Protein 7XQ5 (pdb70)

Radius of gyration: 21.12 Å; Cα contacts (8 Å, |Δi|>4): 91; chains: 2; bounding box: 64×57×35 Å

Nearest PDB structures (foldseek):
  7xq5-assembly1_A  TM=1.014E+00  e=2.659E-10  Saccharomyces cerevisiae

InterPro domains:
  IPR011598 Myc-type, basic helix-loop-helix (bHLH) domain [PS50888] (45-97)
  IPR011598 Myc-type, basic helix-loop-helix (bHLH) domain [SM00353] (51-103)
  IPR036638 Helix-loop-helix DNA-binding domain superfamily [G3DSA:4.10.280.10] (44-120)
  IPR036638 Helix-loop-helix DNA-binding domain superfamily [SSF47459] (43-108)
  IPR057072 INO4, bHLH domain [PF23181] (39-114)

Foldseek 3Di:
DDDDPVRVVVVVVVVVVVVVVVVLVVLVVLCVPQVVRHPVCSPVVVVSVVSSVVSVVVVVVVVVVVVVVVVVVVD/DPVPVVVVVVVVVVVVVVVVVVVVVLVVLLVPFDDDPCDPVDDDDPVSSVVSVVVVVVVVVVVVVVVVVVVVD

Solvent-accessible surface area: 11190 Å² total; per-residue (Å²): 226,186,89,72,124,46,84,92,144,91,79,127,61,44,73,62,97,144,88,86,92,91,18,96,51,15,9,63,75,0,19,88,26,2,96,92,4,80,94,176,33,20,121,42,53,64,59,0,0,77,47,0,43,74,26,2,53,132,5,85,99,64,18,103,119,3,148,144,61,20,127,64,107,136,186,169,77,75,92,105,83,153,122,158,113,124,82,57,102,64,117,90,149,140,83,66,21,127,82,2,21,78,144,0,26,180,59,11,156,53,61,104,127,120,134,58,144,206,38,59,64,35,68,21,0,61,15,0,8,78,3,0,110,55,15,80,66,40,3,92,56,30,49,115,90,38,96,132

B-factor: mean 53.14, std 13.99, range [34.37, 104.57]

Organism: Saccharomyces cerevisiae (strain ATCC 204508 / S288c) (NCBI:txid559292)

Sequence (148 aa):
MKLTDGQIRINHVSSEKKRRELERAIFDELVAVVPDLQPQESRSELIIYLKSLSYLSWLYERNEKLRKQIIAKHEDDPVKVRKWKHVQMEKIRRINTKEAFERLIKSVRTPPKENGKRIPKHILLTCVMNDIKSIRSANEALQHILDD

Structure (mmCIF, N/CA/C/O backbone):
data_7XQ5
#
_entry.id   7XQ5
#
_cell.length_a   97.893
_cell.length_b   97.893
_cell.length_c   89.780
_cell.angle_alpha   90.000
_cell.angle_beta   90.000
_cell.angle_gamma   120.000
#
_symmetry.space_group_name_H-M   'P 31 2 1'
#
loop_
_entity.id
_entity.type
_entity.pdbx_description
1 polymer 'Protein INO4'
2 polymer 'Protein INO2'
3 polymer "DNA (5'-D(P*CP*CP*TP*GP*CP*AP*TP*GP*TP*GP*AP*AP*AP*AP*T)-3')"
4 polymer "DNA (5'-D(*GP*AP*TP*TP*TP*TP*CP*AP*CP*AP*TP*GP*CP*AP*G)-3')"
5 non-polymer HEXANE-1,6-DIOL
6 water water
#
loop_
_atom_site.group_PDB
_atom_site.id
_atom_site.type_symbol
_atom_site.label_atom_id
_atom_site.label_alt_id
_atom_site.label_comp_id
_atom_site.label_asym_id
_atom_site.label_entity_id
_atom_site.label_seq_id
_atom_site.pdbx_PDB_ins_code
_atom_site.Cartn_x
_atom_site.Cartn_y
_atom_site.Cartn_z
_atom_site.occupancy
_atom_site.B_iso_or_equiv
_atom_site.auth_seq_id
_atom_site.auth_comp_id
_atom_site.auth_asym_id
_atom_site.auth_atom_id
_atom_site.pdbx_PDB_model_num
ATOM 1 N N . MET A 1 1 ? 72.88539 -29.14968 -43.07252 1.000 74.86403 1 MET A N 1
ATOM 2 C CA . MET A 1 1 ? 73.80641 -28.02823 -42.89029 1.000 72.31074 1 MET A CA 1
ATOM 3 C C . MET A 1 1 ? 73.20907 -27.00518 -41.91763 1.000 64.90500 1 MET A C 1
ATOM 4 O O . MET A 1 1 ? 71.98390 -26.94562 -41.74603 1.000 66.76176 1 MET A O 1
ATOM 9 N N . LYS A 1 2 ? 74.07691 -26.22326 -41.27265 1.000 58.87374 2 LYS A N 1
ATOM 10 C CA . LYS A 1 2 ? 73.63138 -25.23274 -40.29718 1.000 59.98409 2 LYS A CA 1
ATOM 11 C C . LYS A 1 2 ? 72.77214 -24.16213 -40.96390 1.000 57.24860 2 LYS A C 1
ATOM 12 O O . LYS A 1 2 ? 73.12807 -23.63148 -42.02183 1.000 61.15009 2 LYS A O 1
ATOM 18 N N . LEU A 1 3 ? 71.63275 -23.84986 -40.34849 1.000 55.96043 3 LEU A N 1
ATOM 19 C CA . LEU A 1 3 ? 70.74897 -22.81180 -40.87557 1.000 48.60058 3 LEU A CA 1
ATOM 20 C C . LEU A 1 3 ? 71.42020 -21.44710 -40.79105 1.000 44.52946 3 LEU A C 1
ATOM 21 O O . LEU A 1 3 ? 72.11982 -21.14781 -39.82617 1.000 47.74791 3 LEU A O 1
ATOM 26 N N . THR A 1 4 ? 71.21447 -20.61412 -41.80493 1.000 44.43577 4 THR A N 1
ATOM 27 C CA . THR A 1 4 ? 71.75434 -19.26304 -41.73882 1.000 44.92752 4 THR A CA 1
ATOM 28 C C . THR A 1 4 ? 70.91584 -18.40471 -40.79291 1.000 48.61614 4 THR A C 1
ATOM 29 O O . THR A 1 4 ? 69.80420 -18.76619 -40.39659 1.000 47.38207 4 THR A O 1
ATOM 33 N N . ASP A 1 5 ? 71.46203 -17.24182 -40.43521 1.000 48.72570 5 ASP A N 1
ATOM 34 C CA . ASP A 1 5 ? 70.71048 -16.29425 -39.61607 1.000 51.11331 5 ASP A CA 1
ATOM 35 C C . ASP A 1 5 ? 69.36532 -15.95370 -40.25793 1.000 49.39481 5 ASP A C 1
ATOM 36 O O . ASP A 1 5 ? 68.32065 -15.96933 -39.59168 1.000 46.79249 5 ASP A O 1
ATOM 41 N N . GLY A 1 6 ? 69.36872 -15.66697 -41.56293 1.000 46.71648 6 GLY A N 1
ATOM 42 C CA . GLY A 1 6 ? 68.12104 -15.33845 -42.23876 1.000 46.83926 6 GLY A CA 1
ATOM 43 C C . GLY A 1 6 ? 67.11809 -16.47555 -42.20312 1.000 47.56938 6 GLY A C 1
ATOM 44 O O . GLY A 1 6 ? 65.91662 -16.25260 -42.03768 1.000 45.30823 6 GLY A O 1
ATOM 45 N N . GLN A 1 7 ? 67.59608 -17.71488 -42.34975 1.000 48.96397 7 GLN A N 1
ATOM 46 C CA . GLN A 1 7 ? 66.68957 -18.85978 -42.28574 1.000 45.78574 7 GLN A CA 1
ATOM 47 C C . GLN A 1 7 ? 66.13398 -19.04353 -40.87430 1.000 43.35027 7 GLN A C 1
ATOM 48 O O . GLN A 1 7 ? 64.94505 -19.32925 -40.69749 1.000 44.90279 7 GLN A O 1
ATOM 54 N N . ILE A 1 8 ? 66.97219 -18.86949 -39.85723 1.000 43.38633 8 ILE A N 1
ATOM 55 C CA . ILE A 1 8 ? 66.49936 -18.97393 -38.48118 1.000 42.68595 8 ILE A CA 1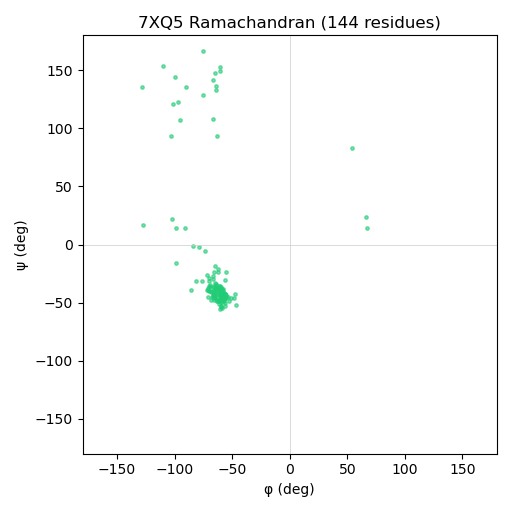
ATOM 56 C C . ILE A 1 8 ? 65.42684 -17.92872 -38.19572 1.000 44.52333 8 ILE A C 1
ATOM 57 O O . ILE A 1 8 ? 64.3932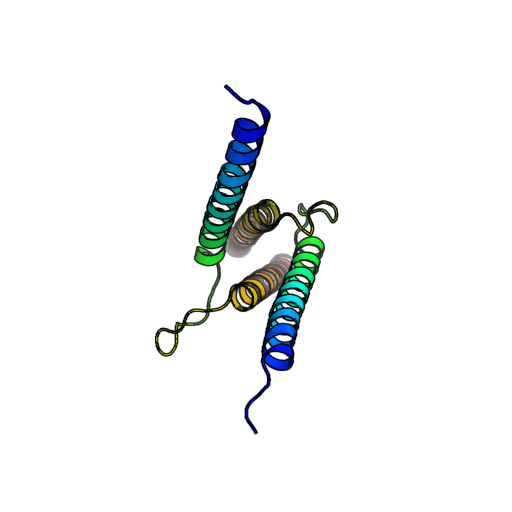3 -18.22822 -37.57723 1.000 41.66480 8 ILE A O 1
ATOM 62 N N . ARG A 1 9 ? 65.64975 -16.69034 -38.65195 1.000 44.15137 9 ARG A N 1
ATOM 63 C CA . ARG A 1 9 ? 64.74334 -15.59652 -38.32147 1.000 42.05836 9 ARG A CA 1
ATOM 64 C C . ARG A 1 9 ? 63.35195 -15.84595 -38.88071 1.000 41.42609 9 ARG A C 1
ATOM 65 O O . ARG A 1 9 ? 62.35414 -15.72798 -38.16274 1.000 42.27860 9 ARG A O 1
ATOM 73 N N . ILE A 1 10 ? 63.25847 -16.21199 -40.15885 1.000 38.83669 10 ILE A N 1
ATOM 74 C CA . ILE A 1 10 ? 61.92963 -16.30991 -40.76341 1.000 39.38712 10 ILE A CA 1
ATOM 75 C C . ILE A 1 10 ? 61.19534 -17.58114 -40.32570 1.000 43.08561 10 ILE A C 1
ATOM 76 O O . ILE A 1 10 ? 59.95280 -17.58529 -40.26967 1.000 40.43242 10 ILE A O 1
ATOM 81 N N . ASN A 1 11 ? 61.93264 -18.67889 -40.05246 1.000 39.11655 11 ASN A N 1
ATOM 82 C CA . ASN A 1 11 ? 61.33918 -19.83663 -39.39317 1.000 37.59933 11 ASN A CA 1
ATOM 83 C C . ASN A 1 11 ? 60.70860 -19.43481 -38.06598 1.000 37.59814 11 ASN A C 1
ATOM 84 O O . ASN A 1 11 ? 59.64089 -19.93621 -37.68991 1.000 41.37022 11 ASN A O 1
ATOM 89 N N . HIS A 1 12 ? 61.40652 -18.58942 -37.31046 1.000 38.80692 12 HIS A N 1
ATOM 90 C CA . HIS A 1 12 ? 60.87535 -18.05325 -36.05679 1.000 38.48522 12 HIS A CA 1
ATOM 91 C C . HIS A 1 12 ? 59.58157 -17.28292 -36.31122 1.000 40.45085 12 HIS A C 1
ATOM 92 O O . HIS A 1 12 ? 58.54833 -17.55043 -35.68302 1.000 38.57462 12 HIS A O 1
ATOM 99 N N . VAL A 1 13 ? 59.60041 -16.36389 -37.28366 1.000 39.08244 13 VAL A N 1
ATOM 100 C CA . VAL A 1 13 ? 58.39855 -15.58133 -37.58496 1.000 38.07035 13 VAL A CA 1
ATOM 101 C C . VAL A 1 13 ? 57.24420 -16.49433 -37.99223 1.000 42.66207 13 VAL A C 1
ATOM 102 O O . VAL A 1 13 ? 56.12107 -16.37341 -37.48523 1.000 43.05464 13 VAL A O 1
ATOM 106 N N . SER A 1 14 ? 57.49663 -17.42176 -38.91810 1.000 37.57650 14 SER A N 1
ATOM 107 C CA . SER A 1 14 ? 56.41362 -18.28108 -39.38916 1.000 38.78614 14 SER A CA 1
ATOM 108 C C . SER A 1 14 ? 55.88358 -19.18270 -38.28893 1.000 34.37146 14 SER A C 1
ATOM 109 O O . SER A 1 14 ? 54.69012 -19.50408 -38.26817 1.000 40.48426 14 SER A O 1
ATOM 112 N N . SER A 1 15 ? 56.74111 -19.61570 -37.37540 1.000 38.82512 15 SER A N 1
ATOM 113 C CA . SER A 1 15 ? 56.24195 -20.45981 -36.29575 1.000 37.49489 15 SER A CA 1
ATOM 114 C C . SER A 1 15 ? 55.28571 -19.68094 -35.41215 1.000 40.22090 15 SER A C 1
ATOM 115 O O . SER A 1 15 ? 54.24289 -20.20068 -35.00130 1.000 42.21569 15 SER A O 1
ATOM 118 N N . GLU A 1 16 ? 55.63931 -18.42975 -35.10466 1.000 39.10970 16 GLU A N 1
ATOM 119 C CA . GLU A 1 16 ? 54.76162 -17.56090 -34.32693 1.000 40.49369 16 GLU A CA 1
ATOM 120 C C . GLU A 1 16 ? 53.46724 -17.29612 -35.08198 1.000 36.08840 16 GLU A C 1
ATOM 121 O O . GLU A 1 16 ? 52.36547 -17.45435 -34.54306 1.000 40.96938 16 GLU A O 1
ATOM 127 N N . LYS A 1 17 ? 53.58266 -16.92950 -36.35160 1.000 38.05636 17 LYS A N 1
ATOM 128 C CA . LYS A 1 17 ? 52.39954 -16.63255 -37.15034 1.000 40.58343 17 LYS A CA 1
ATOM 129 C C . LYS A 1 17 ? 51.44179 -17.81611 -37.19290 1.000 40.32835 17 LYS A C 1
ATOM 130 O O . LYS A 1 17 ? 50.23229 -17.65861 -36.99437 1.000 42.75984 17 LYS A O 1
ATOM 136 N N . LYS A 1 18 ? 51.96011 -19.01893 -37.44644 1.000 42.15408 18 LYS A N 1
ATOM 137 C CA . LYS A 1 18 ? 51.08072 -20.18269 -37.53690 1.000 41.55111 18 LYS A CA 1
ATOM 138 C C . LYS A 1 18 ? 50.35168 -20.44138 -36.22525 1.000 40.74872 18 LYS A C 1
ATOM 139 O O . LYS A 1 18 ? 49.15473 -20.76667 -36.21886 1.000 39.63461 18 LYS A O 1
ATOM 145 N N . ARG A 1 19 ? 51.04960 -20.30855 -35.10120 1.000 37.87119 19 ARG A N 1
ATOM 146 C CA . ARG A 1 19 ? 50.38088 -20.52988 -33.82780 1.000 38.38134 19 ARG A CA 1
ATOM 147 C C . ARG A 1 19 ? 49.30594 -19.47528 -33.57407 1.000 39.43599 19 ARG A C 1
ATOM 148 O O . ARG A 1 19 ? 48.20964 -19.81045 -33.09830 1.000 38.80530 19 ARG A O 1
ATOM 156 N N . ARG A 1 20 ? 49.58381 -18.19939 -33.89360 1.000 37.45230 20 ARG A N 1
ATOM 157 C CA . ARG A 1 20 ? 48.53686 -17.17837 -33.74948 1.000 38.15956 20 ARG A CA 1
ATOM 158 C C . ARG A 1 20 ? 47.34594 -17.50952 -34.62740 1.000 39.30507 20 ARG A C 1
ATOM 159 O O . ARG A 1 20 ? 46.19094 -17.43290 -34.18408 1.000 39.06197 20 ARG A O 1
ATOM 167 N N . GLU A 1 21 ? 47.60469 -17.91302 -35.87173 1.000 36.55378 21 GLU A N 1
ATOM 168 C CA . GLU A 1 21 ? 46.50248 -18.29269 -36.75168 1.000 42.87935 21 GLU A CA 1
ATOM 169 C C . GLU A 1 21 ? 45.72282 -19.46653 -36.16987 1.000 38.79278 21 GLU A C 1
ATOM 170 O O . GLU A 1 21 ? 44.49276 -19.51078 -36.25877 1.000 41.30362 21 GLU A O 1
ATOM 176 N N . LEU A 1 22 ? 46.41786 -20.39488 -35.51559 1.000 41.06601 22 LEU A N 1
ATOM 177 C CA . LEU A 1 22 ? 45.75448 -21.52506 -34.86471 1.000 43.91083 22 LEU A CA 1
ATOM 178 C C . LEU A 1 22 ? 44.86911 -21.06020 -33.71496 1.000 42.57472 22 LEU A C 1
ATOM 179 O O . LEU A 1 22 ? 43.72279 -21.50672 -33.56987 1.000 42.10048 22 LEU A O 1
ATOM 184 N N . GLU A 1 23 ? 45.39910 -20.17850 -32.87273 1.000 41.15950 23 GLU A N 1
ATOM 185 C CA . GLU A 1 23 ? 44.62484 -19.66182 -31.75097 1.000 42.05886 23 GLU A CA 1
ATOM 186 C C . GLU A 1 23 ? 43.40138 -18.91063 -32.24824 1.000 38.66883 23 GLU A C 1
ATOM 187 O O . GLU A 1 23 ? 42.27946 -19.15603 -31.79485 1.000 40.53085 23 GLU A O 1
ATOM 193 N N . ARG A 1 24 ? 43.59179 -18.04103 -33.23637 1.000 38.12236 24 ARG A N 1
ATOM 194 C CA . ARG A 1 24 ? 42.48023 -17.25246 -33.75150 1.000 42.05466 24 ARG A CA 1
ATOM 195 C C . ARG A 1 24 ? 41.36923 -18.14044 -34.27311 1.000 42.52853 24 ARG A C 1
ATOM 196 O O . ARG A 1 24 ? 40.18953 -17.86009 -34.04368 1.000 44.03811 24 ARG A O 1
ATOM 204 N N . ALA A 1 25 ? 41.72037 -19.22322 -34.97175 1.000 44.27397 25 ALA A N 1
ATOM 205 C CA . ALA A 1 25 ? 40.68892 -20.13261 -35.45986 1.000 45.63052 25 ALA A CA 1
ATOM 206 C C . ALA A 1 25 ? 39.86390 -20.68301 -34.30924 1.000 44.12159 25 ALA A C 1
ATOM 207 O O . ALA A 1 25 ? 38.63900 -20.81470 -34.42299 1.000 46.65233 25 ALA A O 1
ATOM 209 N N . ILE A 1 26 ? 40.50796 -20.97914 -33.17792 1.000 42.10227 26 ILE A N 1
ATOM 210 C CA . ILE A 1 26 ? 39.74656 -21.46629 -32.03191 1.000 41.46118 26 ILE A CA 1
ATOM 211 C C . ILE A 1 26 ? 38.90371 -20.35180 -31.44246 1.000 42.14073 26 ILE A C 1
ATOM 212 O O . ILE A 1 26 ? 37.74921 -20.57595 -31.06626 1.000 44.37269 26 ILE A O 1
ATOM 217 N N . PHE A 1 27 ? 39.44554 -19.12801 -31.37255 1.000 41.21303 27 PHE A N 1
ATOM 218 C CA . PHE A 1 27 ? 38.62169 -17.99941 -30.94478 1.000 38.76325 27 PHE A CA 1
ATOM 219 C C . PHE A 1 27 ? 37.33705 -17.94905 -31.75596 1.000 45.65562 27 PHE A C 1
ATOM 220 O O . PHE A 1 27 ? 36.24296 -17.79911 -31.19362 1.000 46.04567 27 PHE A O 1
ATOM 228 N N . ASP A 1 28 ? 37.44503 -18.10261 -33.08821 1.000 43.70474 28 ASP A N 1
ATOM 229 C CA . ASP A 1 28 ? 36.24607 -18.03408 -33.93010 1.000 43.05256 28 ASP A CA 1
ATOM 230 C C . ASP A 1 28 ? 35.28073 -19.16674 -33.60891 1.000 44.10573 28 ASP A C 1
ATOM 231 O O . ASP A 1 28 ? 34.06161 -18.96443 -33.61562 1.000 48.26779 28 ASP A O 1
ATOM 236 N N . GLU A 1 29 ? 35.80055 -20.36776 -33.31477 1.000 45.88315 29 GLU A N 1
ATOM 237 C CA . GLU A 1 29 ? 34.91504 -21.45602 -32.89486 1.000 44.81940 29 GLU A CA 1
ATOM 238 C C . GLU A 1 29 ? 34.21264 -21.11686 -31.59165 1.000 47.69897 29 GLU A C 1
ATOM 239 O O . GLU A 1 29 ? 33.05066 -21.48492 -31.39075 1.000 52.04290 29 GLU A O 1
ATOM 245 N N . LEU A 1 30 ? 34.91087 -20.44756 -30.67344 1.000 44.92215 30 LEU A N 1
ATOM 246 C CA . LEU A 1 30 ? 34.27705 -20.08949 -29.40624 1.000 44.97167 30 LEU A CA 1
ATOM 247 C C . LEU A 1 30 ? 33.20973 -19.02446 -29.60387 1.000 46.68479 30 LEU A C 1
ATOM 248 O O . LEU A 1 30 ? 32.15027 -19.08700 -28.97298 1.000 45.45716 30 LEU A O 1
ATOM 253 N N . VAL A 1 31 ? 33.46713 -18.03853 -30.47550 1.000 45.30748 31 VAL A N 1
ATOM 254 C CA . VAL A 1 31 ? 32.42940 -17.07115 -30.82169 1.000 45.92492 31 VAL A CA 1
ATOM 255 C C . VAL A 1 31 ? 31.19364 -17.79865 -31.32092 1.000 47.19093 31 VAL A C 1
ATOM 256 O O . VAL A 1 31 ? 30.05938 -17.47957 -30.93972 1.000 53.61715 31 VAL A O 1
ATOM 260 N N . ALA A 1 32 ? 31.39922 -18.81068 -32.15984 1.000 46.76695 32 ALA A N 1
ATOM 261 C CA . ALA A 1 32 ? 30.27171 -19.46880 -32.80653 1.000 49.61044 32 ALA A CA 1
ATOM 262 C C . ALA A 1 32 ? 29.43955 -20.26192 -31.80902 1.000 49.14831 32 ALA A C 1
ATOM 263 O O . ALA A 1 32 ? 28.21122 -20.32317 -31.92614 1.000 52.18176 32 ALA A O 1
ATOM 265 N N . VAL A 1 33 ? 30.07806 -20.87812 -30.82010 1.000 49.30505 33 VAL A N 1
ATOM 266 C CA . VAL A 1 33 ? 29.34915 -21.78515 -29.93954 1.000 48.42075 33 VAL A CA 1
ATOM 267 C C . VAL A 1 33 ? 28.92433 -21.15010 -28.61780 1.000 48.14648 33 VAL A C 1
ATOM 268 O O . VAL A 1 33 ? 28.02673 -21.68911 -27.95058 1.000 51.72589 33 VAL A O 1
ATOM 272 N N . VAL A 1 34 ? 29.49258 -20.01561 -28.23089 1.000 47.85917 34 VAL A N 1
ATOM 273 C CA . VAL A 1 34 ? 29.13625 -19.34300 -26.98597 1.000 46.85138 34 VAL A CA 1
ATOM 274 C C . VAL A 1 34 ? 28.08618 -18.29037 -27.30727 1.000 47.67475 34 VAL A C 1
ATOM 275 O O . VAL A 1 34 ? 28.42628 -17.25634 -27.91818 1.000 53.57250 34 VAL A O 1
ATOM 279 N N . PRO A 1 35 ? 26.81790 -18.49240 -26.93614 1.000 51.00841 35 PRO A N 1
ATOM 280 C CA . PRO A 1 35 ? 25.76628 -17.54049 -27.32562 1.000 50.99888 35 PRO A CA 1
ATOM 281 C C . PRO A 1 35 ? 26.12063 -16.08615 -27.09410 1.000 51.10360 35 PRO A C 1
ATOM 282 O O . PRO A 1 35 ? 26.03525 -15.27966 -28.02395 1.000 51.02660 35 PRO A O 1
ATOM 286 N N . ASP A 1 36 ? 26.54562 -15.73285 -25.88865 1.000 48.79407 36 ASP A N 1
ATOM 287 C CA . ASP A 1 36 ? 26.76006 -14.33434 -25.55551 1.000 48.96101 36 ASP A CA 1
ATOM 288 C C . ASP A 1 36 ? 28.06977 -13.77021 -26.10383 1.000 55.06375 36 ASP A C 1
ATOM 289 O O . ASP A 1 36 ? 28.34422 -12.57468 -25.92009 1.000 55.02945 36 ASP A O 1
ATOM 294 N N . LEU A 1 37 ? 28.88776 -14.57814 -26.77007 1.000 50.19350 37 LEU A N 1
ATOM 295 C CA . LEU A 1 37 ? 30.14394 -14.10110 -27.33259 1.000 52.50215 37 LEU A CA 1
ATOM 296 C C . LEU A 1 37 ? 29.92138 -13.78402 -28.80661 1.000 53.72734 37 LEU A C 1
ATOM 297 O O . LEU A 1 37 ? 29.50549 -14.66255 -29.58106 1.000 57.56095 37 LEU A O 1
ATOM 302 N N . GLN A 1 38 ? 30.19660 -12.52747 -29.18706 1.000 53.56897 38 GLN A N 1
ATOM 303 C CA . GLN A 1 38 ? 29.90802 -11.78299 -30.41542 1.000 60.90628 38 GLN A CA 1
ATOM 304 C C . GLN A 1 38 ? 31.11360 -11.71991 -31.34677 1.000 56.75847 38 GLN A C 1
ATOM 305 O O . GLN A 1 38 ? 32.24773 -11.59676 -30.88171 1.000 53.10232 38 GLN A O 1
ATOM 311 N N . PRO A 1 39 ? 30.87983 -11.76536 -32.66506 1.000 56.78983 39 PRO A N 1
ATOM 312 C CA . PRO A 1 39 ? 32.00526 -11.70885 -33.61077 1.000 53.93374 39 PRO A CA 1
ATOM 313 C C . PRO A 1 39 ? 32.88005 -10.49099 -33.42197 1.000 55.38273 39 PRO A C 1
ATOM 314 O O . PRO A 1 39 ? 34.09093 -10.55554 -33.67460 1.000 51.48418 39 PRO A O 1
ATOM 318 N N . GLN A 1 40 ? 32.30401 -9.38102 -32.96523 1.000 56.78164 40 GLN A N 1
ATOM 319 C CA . GLN A 1 40 ? 33.10551 -8.19879 -32.68477 1.000 57.01044 40 GLN A CA 1
ATOM 320 C C . GLN A 1 40 ? 34.11931 -8.45423 -31.58189 1.000 55.22088 40 GLN A C 1
ATOM 321 O O . GLN A 1 40 ? 35.12173 -7.73526 -31.49177 1.000 53.10443 40 GLN A O 1
ATOM 327 N N . GLU A 1 41 ? 33.88569 -9.46684 -30.74910 1.000 53.01240 41 GLU A N 1
ATOM 328 C CA . GLU A 1 41 ? 34.77389 -9.80989 -29.64962 1.000 53.51011 41 GLU A CA 1
ATOM 329 C C . GLU A 1 41 ? 35.71632 -10.96253 -29.99541 1.000 52.60587 41 GLU A C 1
ATOM 330 O O .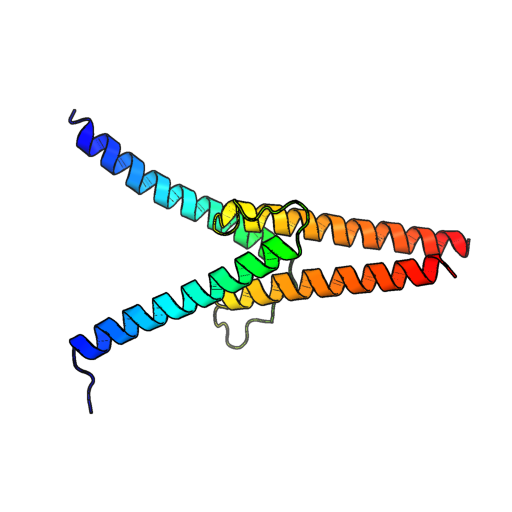 GLU A 1 41 ? 36.34841 -11.52140 -29.09465 1.000 50.58067 41 GLU A O 1
ATOM 336 N N . SER A 1 42 ? 35.84687 -11.31590 -31.27824 1.000 47.41504 42 SER A N 1
ATOM 337 C CA . SER A 1 42 ? 36.56931 -12.53098 -31.63838 1.000 48.06959 42 SER A CA 1
ATOM 338 C C . SER A 1 42 ? 38.07770 -12.41256 -31.48363 1.000 44.87492 42 SER A C 1
ATOM 339 O O . SER A 1 42 ? 38.77081 -13.41109 -31.67903 1.000 44.41898 42 SER A O 1
ATOM 342 N N . ARG A 1 43 ? 38.61388 -11.23122 -31.15895 1.000 45.95342 43 ARG A N 1
ATOM 343 C CA . ARG A 1 43 ? 40.05095 -11.10179 -30.93720 1.000 42.69509 43 ARG A CA 1
ATOM 344 C C . ARG A 1 43 ? 40.35653 -10.44985 -29.59218 1.000 46.12399 43 ARG A C 1
ATOM 345 O O . ARG A 1 43 ? 41.48636 -10.00182 -29.36628 1.000 50.68226 43 ARG A O 1
ATOM 353 N N . SER A 1 44 ? 39.37659 -10.40776 -28.68391 1.000 45.37122 44 SER A N 1
ATOM 354 C CA . SER A 1 44 ? 39.55192 -9.87291 -27.32932 1.000 43.42344 44 SER A CA 1
ATOM 355 C C . SER A 1 44 ? 39.66854 -11.06011 -26.38962 1.000 43.47859 44 SER A C 1
ATOM 356 O O . SER A 1 44 ? 38.65824 -11.60032 -25.92520 1.000 42.01285 44 SER A O 1
ATOM 359 N N . GLU A 1 45 ? 40.91031 -11.48122 -26.11960 1.000 43.15434 45 GLU A N 1
ATOM 360 C CA . GLU A 1 45 ? 41.11887 -12.71882 -25.37120 1.000 41.99847 45 GLU A CA 1
ATOM 361 C C . GLU A 1 45 ? 40.42849 -12.65903 -24.01792 1.000 40.90622 45 GLU A C 1
ATOM 362 O O . GLU A 1 45 ? 39.73598 -13.60570 -23.62888 1.000 43.39950 45 GLU A O 1
ATOM 368 N N . LEU A 1 46 ? 40.59915 -11.54990 -23.28825 1.000 37.81356 46 LEU A N 1
ATOM 369 C CA . LEU A 1 46 ? 40.02672 -11.45328 -21.94607 1.000 42.91325 46 LEU A CA 1
ATOM 370 C C . LEU A 1 46 ? 38.54023 -11.76046 -21.97908 1.000 42.43408 46 LEU A C 1
ATOM 371 O O . LEU A 1 46 ? 38.03800 -12.55273 -21.17889 1.000 46.19221 46 LEU A O 1
ATOM 376 N N . ILE A 1 47 ? 37.83051 -11.18254 -22.94246 1.000 43.08265 47 ILE A N 1
ATOM 377 C CA . ILE A 1 47 ? 36.38187 -11.34535 -22.99005 1.000 44.96071 47 ILE A CA 1
ATOM 378 C C . ILE A 1 47 ? 36.02035 -12.76005 -23.40637 1.000 45.01508 47 ILE A C 1
ATOM 379 O O . ILE A 1 47 ? 35.06587 -13.35371 -22.88846 1.000 47.05172 47 ILE A O 1
ATOM 384 N N . ILE A 1 48 ? 36.76830 -13.32213 -24.35426 1.000 45.47833 48 ILE A N 1
ATOM 385 C CA . ILE A 1 48 ? 36.52465 -14.70070 -24.76674 1.000 39.84264 48 ILE A CA 1
ATOM 386 C C . ILE A 1 48 ? 36.61840 -15.63137 -23.57257 1.000 39.00110 48 ILE A C 1
ATOM 387 O O . ILE A 1 48 ? 35.74037 -16.46689 -23.34481 1.000 44.30089 48 ILE A O 1
ATOM 392 N N . TYR A 1 49 ? 37.66687 -15.47823 -22.76913 1.000 39.01289 49 TYR A N 1
ATOM 393 C CA . TYR A 1 49 ? 37.86034 -16.39493 -21.65129 1.000 41.20348 49 TYR A CA 1
ATOM 394 C C . TYR A 1 49 ? 36.76616 -16.22055 -20.61312 1.000 38.86067 49 TYR A C 1
ATOM 395 O O . TYR A 1 49 ? 36.19863 -17.20461 -20.13602 1.000 41.65713 49 TYR A O 1
ATOM 404 N N . LEU A 1 50 ? 36.42055 -14.97858 -20.28309 1.000 41.85347 50 LEU A N 1
ATOM 405 C CA . LEU A 1 50 ? 35.39115 -14.74516 -19.27175 1.000 43.40638 50 LEU A CA 1
ATOM 406 C C . LEU A 1 50 ? 34.03164 -15.25097 -19.73962 1.000 44.12512 50 LEU A C 1
ATOM 407 O O . LEU A 1 50 ? 33.31380 -15.91717 -18.98714 1.000 42.21802 50 LEU A O 1
ATOM 412 N N . LYS A 1 51 ? 33.65500 -14.94030 -20.98096 1.000 40.73300 51 LYS A N 1
ATOM 413 C CA . LYS A 1 51 ? 32.35417 -15.38376 -21.46099 1.000 43.71015 51 LYS A CA 1
ATOM 414 C C . LYS A 1 51 ? 32.32174 -16.88636 -21.65995 1.000 44.01488 51 LYS A C 1
ATOM 415 O O . LYS A 1 51 ? 31.27344 -17.50975 -21.46158 1.000 43.98992 51 LYS A O 1
ATOM 421 N N . SER A 1 52 ? 33.45678 -17.49160 -22.02513 1.000 42.85108 52 SER A N 1
ATOM 422 C CA . SER A 1 52 ? 33.50417 -18.94755 -22.11224 1.000 41.30363 52 SER A CA 1
ATOM 423 C C . SER A 1 52 ? 33.32232 -19.58497 -20.74037 1.000 43.65520 52 SER A C 1
ATOM 424 O O . SER A 1 52 ? 32.53358 -20.52334 -20.58082 1.000 42.01099 52 SER A O 1
ATOM 427 N N . LEU A 1 53 ? 34.04904 -19.09652 -19.73393 1.000 39.87677 53 LEU A N 1
ATOM 428 C CA . LEU A 1 53 ? 33.84946 -19.62155 -18.38829 1.000 42.01819 53 LEU A CA 1
ATOM 429 C C . LEU A 1 53 ? 32.39617 -19.44539 -17.94316 1.000 42.79108 53 LEU A C 1
ATOM 430 O O . LEU A 1 53 ? 31.78785 -20.37762 -17.41161 1.000 43.45796 53 LEU A O 1
ATOM 435 N N . SER A 1 54 ? 31.80628 -18.26408 -18.17784 1.000 45.23708 54 SER A N 1
ATOM 436 C CA . SER A 1 54 ? 30.39186 -18.08134 -17.83667 1.000 45.12595 54 SER A CA 1
ATOM 437 C C . SER A 1 54 ? 29.52136 -19.12057 -18.53066 1.000 46.30220 54 SER A C 1
ATOM 438 O O . SER A 1 54 ? 28.61879 -19.69537 -17.90969 1.000 46.82711 54 SER A O 1
ATOM 441 N N . TYR A 1 55 ? 29.78755 -19.39162 -19.81558 1.000 44.22734 55 TYR A N 1
ATOM 442 C CA . TYR A 1 55 ? 28.95811 -20.35560 -20.53766 1.000 49.66687 55 TYR A CA 1
ATOM 443 C C . TYR A 1 55 ? 29.12212 -21.75891 -19.97002 1.000 46.66573 55 TYR A C 1
ATOM 444 O O . TYR A 1 55 ? 28.13140 -22.47139 -19.76521 1.000 46.68305 55 TYR A O 1
ATOM 453 N N . LEU A 1 56 ? 30.36207 -22.17095 -19.70045 1.000 46.49247 56 LEU A N 1
ATOM 454 C CA . LEU A 1 56 ? 30.59203 -23.45142 -19.03701 1.000 43.84039 56 LEU A CA 1
ATOM 455 C C . LEU A 1 56 ? 29.79290 -23.55571 -17.74992 1.000 44.43228 56 LEU A C 1
ATOM 456 O O . LEU A 1 56 ? 29.13823 -24.56969 -17.49458 1.000 46.68996 56 LEU A O 1
ATOM 461 N N . SER A 1 57 ? 29.85392 -22.51872 -16.90976 1.000 43.48781 57 SER A N 1
ATOM 462 C CA . SER A 1 57 ? 29.14285 -22.57722 -15.63715 1.000 45.18641 57 SER A CA 1
ATOM 463 C C . SER A 1 57 ? 27.65763 -22.78333 -15.85129 1.000 47.76703 57 SER A C 1
ATOM 464 O O . SER A 1 57 ? 27.02772 -23.58655 -15.15406 1.000 45.36069 57 SER A O 1
ATOM 467 N N . TRP A 1 58 ? 27.07959 -22.04841 -16.80692 1.000 49.49510 58 TRP A N 1
ATOM 468 C CA . TRP A 1 58 ? 25.65973 -22.18668 -17.10014 1.000 45.82386 58 TRP A CA 1
ATOM 469 C C . TRP A 1 58 ? 25.34684 -23.57324 -17.63870 1.000 49.30356 58 TRP A C 1
ATOM 470 O O . TRP A 1 58 ? 24.31558 -24.15584 -17.29894 1.000 50.25913 58 TRP A O 1
ATOM 481 N N . LEU A 1 59 ? 26.24027 -24.13590 -18.45895 1.000 48.09876 59 LEU A N 1
ATOM 482 C CA . LEU A 1 59 ? 25.98176 -25.46136 -19.01247 1.000 45.59987 59 LEU A CA 1
ATOM 483 C C . LEU A 1 59 ? 25.96425 -26.51143 -17.91532 1.000 50.26847 59 LEU A C 1
ATOM 484 O O . LEU A 1 59 ? 25.08729 -27.38218 -17.89808 1.000 52.30813 59 LEU A O 1
ATOM 489 N N . TYR A 1 60 ? 26.91794 -26.44320 -16.98163 1.000 47.23604 60 TYR A N 1
ATOM 490 C CA . TYR A 1 60 ? 26.88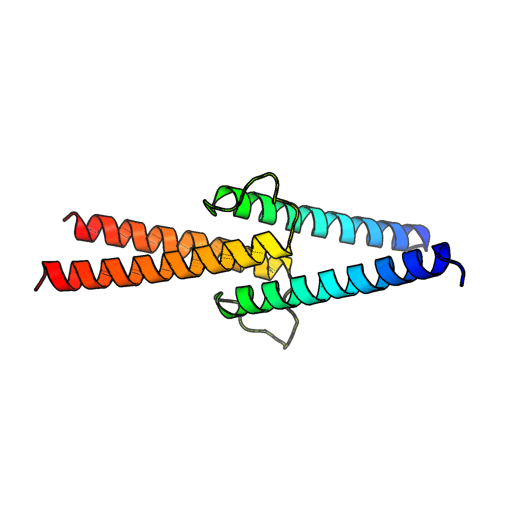570 -27.35380 -15.84063 1.000 47.03616 60 TYR A CA 1
ATOM 491 C C . TYR A 1 60 ? 25.64509 -27.12244 -14.99028 1.000 47.87108 60 TYR A C 1
ATOM 492 O O . TYR A 1 60 ? 25.01192 -28.08065 -14.54181 1.000 48.85422 60 TYR A O 1
ATOM 501 N N . GLU A 1 61 ? 25.28447 -25.85729 -14.75274 1.000 47.28324 61 GLU A N 1
ATOM 502 C CA . GLU A 1 61 ? 24.07238 -25.56601 -13.99312 1.000 48.98458 61 GLU A CA 1
ATOM 503 C C . GLU A 1 61 ? 22.85827 -26.19413 -14.65773 1.000 52.54866 61 GLU A C 1
ATOM 504 O O . GLU A 1 61 ? 22.04718 -26.85853 -14.00178 1.000 55.59745 61 GLU A O 1
ATOM 510 N N . ARG A 1 62 ? 22.72151 -25.99798 -15.96805 1.000 52.83410 62 ARG A N 1
ATOM 511 C CA . ARG A 1 62 ? 21.62736 -26.62904 -16.68863 1.000 55.75062 62 ARG A CA 1
ATOM 512 C C . ARG A 1 62 ? 21.65156 -28.13471 -16.49555 1.000 57.92009 62 ARG A C 1
ATOM 513 O O . ARG A 1 62 ? 20.60377 -28.75688 -16.27887 1.000 59.91167 62 ARG A O 1
ATOM 521 N N . ASN A 1 63 ? 22.84288 -28.73431 -16.55148 1.000 53.00056 63 ASN A N 1
ATOM 522 C CA . ASN A 1 63 ? 22.96180 -30.17443 -16.36222 1.000 54.60956 63 ASN A CA 1
ATOM 523 C C . ASN A 1 63 ? 22.41187 -30.59631 -15.00079 1.000 60.61926 63 ASN A C 1
ATOM 524 O O . ASN A 1 63 ? 21.65743 -31.57184 -14.89885 1.000 60.36857 63 ASN A O 1
ATOM 529 N N . GLU A 1 64 ? 22.78374 -29.86927 -13.93887 1.000 57.29574 64 GLU A N 1
ATOM 530 C CA . GLU A 1 64 ? 22.23031 -30.13809 -12.61263 1.000 57.48072 64 GLU A CA 1
ATOM 531 C C . GLU A 1 64 ? 20.71119 -30.04221 -12.63263 1.000 59.39023 64 GLU A C 1
ATOM 532 O O . GLU A 1 64 ? 20.01175 -30.93429 -12.14273 1.000 62.94514 64 GLU A O 1
ATOM 538 N N . LYS A 1 65 ? 20.18861 -28.95692 -13.20475 1.000 58.76248 65 LYS A N 1
ATOM 539 C CA . LYS A 1 65 ? 18.75024 -28.70852 -13.19674 1.000 62.62938 65 LYS A CA 1
ATOM 540 C C . LYS A 1 65 ? 17.99311 -29.83010 -13.89496 1.000 65.60241 65 LYS A C 1
ATOM 541 O O . LYS A 1 65 ? 16.91955 -30.24143 -13.44083 1.000 69.59712 65 LYS A O 1
ATOM 547 N N . LEU A 1 66 ? 18.54600 -30.35432 -14.98971 1.000 61.61579 66 LEU A N 1
ATOM 548 C CA . LEU A 1 66 ? 17.87153 -31.42899 -15.70637 1.000 63.53048 66 LEU A CA 1
ATOM 549 C C . LEU A 1 66 ? 17.90808 -32.72416 -14.90876 1.000 68.16218 66 LEU A C 1
ATOM 550 O O . LEU A 1 66 ? 16.89472 -33.42163 -14.80030 1.000 71.68351 66 LEU A O 1
ATOM 555 N N . ARG A 1 67 ? 19.07297 -33.06278 -14.34506 1.000 66.51209 67 ARG A N 1
ATOM 556 C CA . ARG A 1 67 ? 19.19110 -34.27847 -13.54545 1.000 67.68485 67 ARG A CA 1
ATOM 557 C C . ARG A 1 67 ? 18.16304 -34.29877 -12.42383 1.000 71.19853 67 ARG A C 1
ATOM 558 O O . ARG A 1 67 ? 17.52026 -35.32498 -12.17639 1.000 72.28402 67 ARG A O 1
ATOM 566 N N . LYS A 1 68 ? 17.99823 -33.16820 -11.73295 1.000 70.11681 68 LYS A N 1
ATOM 567 C CA . LYS A 1 68 ? 16.99709 -33.08059 -10.67603 1.000 71.48943 68 LYS A CA 1
ATOM 568 C C . LYS A 1 68 ? 15.58599 -33.23317 -11.23420 1.000 75.76471 68 LYS A C 1
ATOM 569 O O . LYS A 1 68 ? 14.70992 -33.80006 -10.57176 1.000 81.29182 68 LYS A O 1
ATOM 575 N N . GLN A 1 69 ? 15.33772 -32.72715 -12.44518 1.000 72.17289 69 GLN A N 1
ATOM 576 C CA . GLN A 1 69 ? 13.99993 -32.85826 -13.01071 1.000 75.81259 69 GLN A CA 1
ATOM 577 C C . GLN A 1 69 ? 13.69120 -34.29984 -13.36865 1.000 80.10567 69 GLN A C 1
ATOM 578 O O . GLN A 1 69 ? 12.54521 -34.73852 -13.22730 1.000 84.35768 69 GLN A O 1
ATOM 584 N N . ILE A 1 70 ? 14.69477 -35.05153 -13.81694 1.000 76.40969 70 ILE A N 1
ATOM 585 C CA . ILE A 1 70 ? 14.49588 -36.47285 -14.07407 1.000 78.92076 70 ILE A CA 1
ATOM 586 C C . ILE A 1 70 ? 14.27588 -37.22167 -12.76504 1.000 84.21958 70 ILE A C 1
ATOM 587 O O . ILE A 1 70 ? 13.34222 -38.02093 -12.63319 1.000 89.76314 70 ILE A O 1
ATOM 592 N N . ILE A 1 71 ? 15.13340 -36.96829 -11.77529 1.000 80.62053 71 ILE A N 1
ATOM 593 C CA . ILE A 1 71 ? 14.95077 -37.51141 -10.43671 1.000 79.89421 71 ILE A CA 1
ATOM 594 C C . ILE A 1 71 ? 13.58607 -37.13754 -9.86080 1.000 87.37738 71 ILE A C 1
ATOM 595 O O . ILE A 1 71 ? 13.05848 -37.85064 -8.99690 1.000 91.73985 71 ILE A O 1
ATOM 600 N N . ALA A 1 72 ? 12.97470 -36.05681 -10.35478 1.000 88.41717 72 ALA A N 1
ATOM 601 C CA . ALA A 1 72 ? 11.63342 -35.65986 -9.93621 1.000 89.54905 72 ALA A CA 1
ATOM 602 C C . ALA A 1 72 ? 10.53661 -36.36963 -10.72638 1.000 90.03610 72 ALA A C 1
ATOM 603 O O . ALA A 1 72 ? 9.51060 -36.74906 -10.15303 1.000 92.64425 72 ALA A O 1
ATOM 605 N N . LYS A 1 73 ? 10.72890 -36.56021 -12.03417 1.000 90.91084 73 LYS A N 1
ATOM 606 C CA . LYS A 1 73 ? 9.71143 -37.23475 -12.83312 1.000 91.90221 73 LYS A CA 1
ATOM 607 C C . LYS A 1 73 ? 9.56533 -38.70081 -12.43288 1.000 98.26717 73 LYS A C 1
ATOM 608 O O . LYS A 1 73 ? 8.48352 -39.28043 -12.59725 1.000 100.37604 73 LYS A O 1
ATOM 614 N N . HIS A 1 74 ? 10.63109 -39.31165 -11.90316 1.000 97.38865 74 HIS A N 1
ATOM 615 C CA . HIS A 1 74 ? 10.55416 -40.63617 -11.29189 1.000 99.24872 74 HIS A CA 1
ATOM 616 C C . HIS A 1 74 ? 10.09525 -40.58626 -9.83814 1.000 101.15056 74 HIS A C 1
ATOM 617 O O . HIS A 1 74 ? 9.97711 -41.64615 -9.21146 1.000 101.76266 74 HIS A O 1
ATOM 624 N N . GLU A 1 75 ? 9.84743 -39.39010 -9.29742 1.000 101.74816 75 GLU A N 1
ATOM 625 C CA . GLU A 1 75 ? 9.47794 -39.18091 -7.89079 1.000 100.45512 75 GLU A CA 1
ATOM 626 C C . GLU A 1 75 ? 10.47754 -39.82581 -6.93232 1.000 100.28111 75 GLU A C 1
ATOM 627 O O . GLU A 1 75 ? 11.15170 -39.13432 -6.16624 1.000 99.12920 75 GLU A O 1
ATOM 633 N N . ASP B 2 1 ? 59.01041 17.32039 -17.24945 1.000 89.24850 2 ASP B N 1
ATOM 634 C CA . ASP B 2 1 ? 57.69201 16.70693 -17.39194 1.000 92.57757 2 ASP B CA 1
ATOM 635 C C . ASP B 2 1 ? 57.67369 15.71391 -18.55510 1.000 90.43463 2 ASP B C 1
ATOM 636 O O . ASP B 2 1 ? 57.63299 14.49896 -18.34200 1.000 89.28240 2 ASP B O 1
ATOM 641 N N . ASP B 2 2 ? 57.70495 16.25197 -19.77912 1.000 88.10499 3 ASP B N 1
ATOM 642 C CA . ASP B 2 2 ? 57.59736 15.50732 -21.03243 1.000 84.06588 3 ASP B CA 1
ATOM 643 C C . ASP B 2 2 ? 56.34897 14.63064 -21.04203 1.000 81.35077 3 ASP B C 1
ATOM 644 O O . ASP B 2 2 ? 56.43050 13.43110 -20.74532 1.000 78.99977 3 ASP B O 1
ATOM 649 N N . PRO B 2 3 ? 55.18064 15.18372 -21.38169 1.000 81.66013 4 PRO B N 1
ATOM 650 C CA . PRO B 2 3 ? 53.96742 14.35268 -21.42867 1.000 76.57335 4 PRO B CA 1
ATOM 651 C C . PRO B 2 3 ? 54.04647 13.23820 -22.45925 1.000 75.14483 4 PRO B C 1
ATOM 652 O O . PRO B 2 3 ? 53.33998 12.23168 -22.32194 1.000 69.84056 4 PRO B O 1
ATOM 656 N N . VAL B 2 4 ? 54.88830 13.38264 -23.48174 1.000 72.51729 5 VAL B N 1
ATOM 657 C CA . VAL B 2 4 ? 55.00962 12.34483 -24.49683 1.000 73.73164 5 VAL B CA 1
ATOM 658 C C . VAL B 2 4 ? 55.63112 11.08665 -23.90216 1.000 73.01958 5 VAL B C 1
ATOM 659 O O . VAL B 2 4 ? 55.15089 9.97071 -24.13327 1.000 71.87848 5 VAL B O 1
ATOM 663 N N . LYS B 2 5 ? 56.70047 11.24288 -23.11789 1.000 74.75408 6 LYS B N 1
ATOM 664 C CA . LYS B 2 5 ? 57.34689 10.06721 -22.54071 1.000 73.47347 6 LYS B CA 1
ATOM 665 C C . LYS B 2 5 ? 56.47843 9.42569 -21.46450 1.000 67.58465 6 LYS B C 1
ATOM 666 O O . LYS B 2 5 ? 56.45699 8.19634 -21.33386 1.000 63.59752 6 LYS B O 1
ATOM 672 N N . VAL B 2 6 ? 55.75384 10.23626 -20.68748 1.000 66.56037 7 VAL B N 1
ATOM 673 C CA . VAL B 2 6 ? 54.81953 9.68172 -19.70976 1.000 64.93200 7 VAL B CA 1
ATOM 674 C C . VAL B 2 6 ? 53.76220 8.84459 -20.41470 1.000 63.74699 7 VAL B C 1
ATOM 675 O O . VAL B 2 6 ? 53.45929 7.71529 -20.00514 1.000 61.86771 7 VAL B O 1
ATOM 679 N N . ARG B 2 7 ? 53.18358 9.39045 -21.48707 1.000 62.04545 8 ARG B N 1
ATOM 680 C CA . ARG B 2 7 ? 52.15124 8.66643 -22.21492 1.000 61.28280 8 ARG B CA 1
ATOM 681 C C . ARG B 2 7 ? 52.71158 7.38614 -22.82509 1.000 60.08954 8 ARG B C 1
ATOM 682 O O . ARG B 2 7 ? 52.04085 6.34993 -22.83413 1.000 56.74821 8 ARG B O 1
ATOM 690 N N . LYS B 2 8 ? 53.94857 7.43019 -23.31600 1.000 60.65683 9 LYS B N 1
ATOM 691 C CA . LYS B 2 8 ? 54.59307 6.21447 -23.79924 1.000 59.54530 9 LYS B CA 1
ATOM 692 C C . LYS B 2 8 ? 54.72779 5.19162 -22.67683 1.000 61.16511 9 LYS B C 1
ATOM 693 O O . LYS B 2 8 ? 54.37518 4.01683 -22.84572 1.000 60.49040 9 LYS B O 1
ATOM 699 N N . TRP B 2 9 ? 55.23012 5.63177 -21.51678 1.000 59.47016 10 TRP B N 1
ATOM 700 C CA . TRP B 2 9 ? 55.35821 4.75971 -20.35021 1.000 54.40301 10 TRP B CA 1
ATOM 701 C C . TRP B 2 9 ? 54.02003 4.14473 -19.98001 1.000 53.80332 10 TRP B C 1
ATOM 702 O O . TRP B 2 9 ? 53.90997 2.92500 -19.80067 1.000 52.58296 10 TRP B O 1
ATOM 713 N N . LYS B 2 10 ? 52.98709 4.97966 -19.85827 1.000 51.92017 11 LYS B N 1
ATOM 714 C CA . LYS B 2 10 ? 51.68438 4.47511 -19.45037 1.000 49.94693 11 LYS B CA 1
ATOM 715 C C . LYS B 2 10 ? 51.18599 3.40577 -20.40945 1.000 54.33115 11 LYS B C 1
ATOM 716 O O . L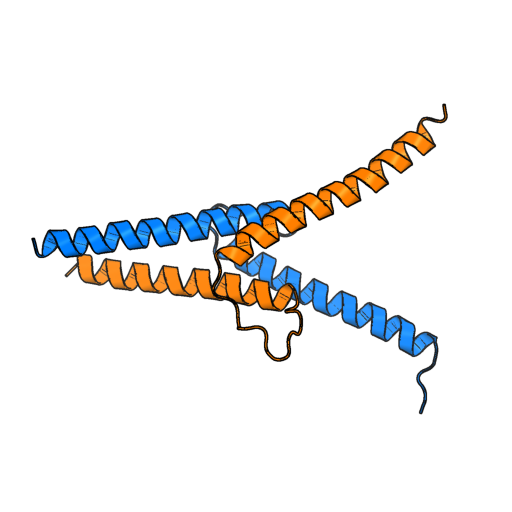YS B 2 10 ? 50.57778 2.41648 -19.98476 1.000 51.24242 11 LYS B O 1
ATOM 722 N N . HIS B 2 11 ? 51.43825 3.57735 -21.70758 1.000 53.19556 12 HIS B N 1
ATOM 723 C CA . HIS B 2 11 ? 50.93285 2.60266 -22.66558 1.000 53.41878 12 HIS B CA 1
ATOM 724 C C . HIS B 2 11 ? 51.68352 1.28066 -22.55688 1.000 48.89693 12 HIS B C 1
ATOM 725 O O . HIS B 2 11 ? 51.08273 0.21372 -22.69136 1.000 46.72335 12 HIS B O 1
ATOM 732 N N . VAL B 2 12 ? 52.99291 1.33247 -22.31462 1.000 48.39162 13 VAL B N 1
ATOM 733 C CA . VAL B 2 12 ? 53.76196 0.10758 -22.10025 1.000 50.62083 13 VAL B CA 1
ATOM 734 C C . VAL B 2 12 ? 53.22075 -0.65966 -20.89851 1.000 52.64101 13 VAL B C 1
ATOM 735 O O . VAL B 2 12 ? 52.90427 -1.85375 -20.99187 1.000 50.73952 13 VAL B O 1
ATOM 739 N N . GLN B 2 13 ? 53.10172 0.01962 -19.74863 1.000 51.16897 14 GLN B N 1
ATOM 740 C CA . GLN B 2 13 ? 52.69368 -0.66606 -18.52662 1.000 48.09755 14 GLN B CA 1
ATOM 741 C C . GLN B 2 13 ? 51.26347 -1.15576 -18.62334 1.000 47.61795 14 GLN B C 1
ATOM 742 O O . GLN B 2 13 ? 50.94105 -2.23890 -18.11720 1.000 47.82924 14 GLN B O 1
ATOM 748 N N . MET B 2 14 ? 50.38733 -0.38244 -19.26548 1.000 45.91096 15 MET B N 1
ATOM 749 C CA . MET B 2 14 ? 48.99682 -0.81566 -19.35016 1.000 49.09630 15 MET B CA 1
ATOM 750 C C . MET B 2 14 ? 48.82294 -1.99517 -20.30581 1.000 47.81265 15 MET B C 1
ATOM 751 O O . MET B 2 14 ? 47.86893 -2.76328 -20.16089 1.000 47.41009 15 MET B O 1
ATOM 756 N N . GLU B 2 15 ? 49.70906 -2.15056 -21.29341 1.000 46.42114 16 GLU B N 1
ATOM 757 C CA . GLU B 2 15 ? 49.70044 -3.38491 -22.07364 1.000 51.35901 16 GLU B CA 1
ATOM 758 C C . GLU B 2 15 ? 50.10372 -4.56658 -21.20665 1.000 48.88290 16 GLU B C 1
ATOM 759 O O . GLU B 2 15 ? 49.51388 -5.64538 -21.30118 1.000 49.78594 16 GLU B O 1
ATOM 765 N N . LYS B 2 16 ? 51.12730 -4.39187 -20.37611 1.000 47.04681 17 LYS B N 1
ATOM 766 C CA . LYS B 2 16 ? 51.52201 -5.47679 -19.49511 1.000 44.53103 17 LYS B CA 1
ATOM 767 C C . LYS B 2 16 ? 50.41270 -5.80976 -18.50617 1.000 47.51478 17 LYS B C 1
ATOM 768 O O . LYS B 2 16 ? 50.20069 -6.98261 -18.18687 1.000 50.96727 17 LYS B O 1
ATOM 774 N N . ILE B 2 17 ? 49.64985 -4.80967 -18.06336 1.000 45.97027 18 ILE B N 1
ATOM 775 C CA . ILE B 2 17 ? 48.53535 -5.08304 -17.16392 1.000 43.84028 18 ILE B CA 1
ATOM 776 C C . ILE B 2 17 ? 47.40848 -5.79074 -17.90279 1.000 43.40063 18 ILE B C 1
ATOM 777 O O . ILE B 2 17 ? 46.76142 -6.68354 -17.34924 1.000 46.02310 18 ILE B O 1
ATOM 782 N N . ARG B 2 18 ? 47.13915 -5.40495 -19.15247 1.000 41.43739 19 ARG B N 1
ATOM 783 C CA . ARG B 2 18 ? 46.17547 -6.15550 -19.95256 1.000 42.08693 19 ARG B CA 1
ATOM 784 C C . ARG B 2 18 ? 46.59253 -7.62372 -20.08463 1.000 46.20006 19 ARG B C 1
ATOM 785 O O . ARG B 2 18 ? 45.74344 -8.52616 -20.02460 1.000 43.15288 19 ARG B O 1
ATOM 793 N N . ARG B 2 19 ? 47.89600 -7.88780 -20.27154 1.000 43.38848 20 ARG B N 1
ATOM 794 C CA . ARG B 2 19 ? 48.34668 -9.27691 -20.36472 1.000 46.11848 20 ARG B CA 1
ATOM 795 C C . ARG B 2 19 ? 48.12981 -10.00009 -19.04320 1.000 46.93147 20 ARG B C 1
ATOM 796 O O . ARG B 2 19 ? 47.68969 -11.15633 -19.02547 1.000 43.75181 20 ARG B O 1
ATOM 804 N N . ILE B 2 20 ? 48.41088 -9.32950 -17.92551 1.000 45.40433 21 ILE B N 1
ATOM 805 C CA . ILE B 2 20 ? 48.20901 -9.95942 -16.62553 1.000 40.85567 21 ILE B CA 1
ATOM 806 C C . ILE B 2 20 ? 46.74138 -10.30682 -16.43951 1.000 44.31498 21 ILE B C 1
ATOM 807 O O . ILE B 2 20 ? 46.39968 -11.45669 -16.14722 1.000 46.25988 21 ILE B O 1
ATOM 812 N N . ASN B 2 21 ? 45.84242 -9.33874 -16.66297 1.000 40.86936 22 ASN B N 1
ATOM 813 C CA . ASN B 2 21 ? 44.42104 -9.62976 -16.49764 1.000 41.46808 22 ASN B CA 1
ATOM 814 C C . ASN B 2 21 ? 43.95205 -10.71053 -17.45395 1.000 42.99538 22 ASN B C 1
ATOM 815 O O . ASN B 2 21 ? 43.08463 -11.51740 -17.10196 1.000 43.29635 22 ASN B O 1
ATOM 820 N N . THR B 2 22 ? 44.48803 -10.73356 -18.67523 1.000 39.09922 23 THR B N 1
ATOM 821 C CA . THR B 2 22 ? 44.09719 -11.78435 -19.60592 1.000 38.74158 23 THR B CA 1
ATOM 822 C C . THR B 2 22 ? 44.53808 -13.14970 -19.08768 1.000 41.37428 23 THR B C 1
ATOM 823 O O . THR B 2 22 ? 43.76372 -14.11345 -19.09908 1.000 39.50507 23 THR B O 1
ATOM 827 N N . LYS B 2 23 ? 45.77908 -13.23652 -18.60651 1.000 41.55049 24 LYS B N 1
ATOM 828 C CA . LYS B 2 23 ? 46.29641 -14.47496 -18.04076 1.000 40.68477 24 LYS B CA 1
ATOM 829 C C . LYS B 2 23 ? 45.45735 -14.93725 -16.84938 1.000 45.24176 24 LYS B C 1
ATOM 830 O O . LYS B 2 23 ? 45.13551 -16.12718 -16.74075 1.000 44.37833 24 LYS B O 1
ATOM 836 N N . GLU B 2 24 ? 45.06886 -14.01257 -15.95845 1.000 41.94947 25 GLU B N 1
ATOM 837 C CA . GLU B 2 24 ? 44.21404 -14.39490 -14.83138 1.000 42.59175 25 GLU B CA 1
ATOM 838 C C . GLU B 2 24 ? 42.88177 -14.94808 -15.30940 1.000 41.70603 25 GLU B C 1
ATOM 839 O O . GLU B 2 24 ? 42.38748 -15.94106 -14.77053 1.000 40.84104 25 GLU B O 1
ATOM 845 N N . ALA B 2 25 ? 42.27072 -14.31346 -16.30728 1.000 40.67729 26 ALA B N 1
ATOM 846 C CA . ALA B 2 25 ? 41.01260 -14.84314 -16.81493 1.000 41.23311 26 ALA B CA 1
ATOM 847 C C . ALA B 2 25 ? 41.21288 -16.21882 -17.42979 1.000 39.55407 26 ALA B C 1
ATOM 848 O O . ALA B 2 25 ? 40.35247 -17.09962 -17.30406 1.000 41.95966 26 ALA B O 1
ATOM 850 N N . PHE B 2 26 ? 42.33385 -16.40912 -18.11673 1.000 38.84345 27 PHE B N 1
ATOM 851 C CA . PHE B 2 26 ? 42.62277 -17.68499 -18.75814 1.000 39.94611 27 PHE B CA 1
ATOM 852 C C . PHE B 2 26 ? 42.82109 -18.77898 -17.71941 1.000 38.83538 27 PHE B C 1
ATOM 853 O O . PHE B 2 26 ? 42.28528 -19.88599 -17.85343 1.000 39.49568 27 PHE B O 1
ATOM 861 N N . GLU B 2 27 ? 43.56520 -18.47900 -16.66182 1.000 37.95614 28 GLU B N 1
ATOM 862 C CA . GLU B 2 27 ? 43.78641 -19.47928 -15.62474 1.000 40.04938 28 GLU B CA 1
ATOM 863 C C . GLU B 2 27 ? 42.49184 -19.83269 -14.90735 1.000 39.87982 28 GLU B C 1
ATOM 864 O O . GLU B 2 27 ? 42.23326 -21.00586 -14.63268 1.000 40.84166 28 GLU B O 1
ATOM 870 N N . ARG B 2 28 ? 41.63750 -18.84484 -14.64251 1.000 38.54292 29 ARG B N 1
ATOM 871 C CA . ARG B 2 28 ? 40.32106 -19.15172 -14.09875 1.000 38.31062 29 ARG B CA 1
ATOM 872 C C . ARG B 2 28 ? 39.55593 -20.07873 -15.02663 1.000 39.73808 29 ARG B C 1
ATOM 873 O O . ARG B 2 28 ? 38.98389 -21.07867 -14.59204 1.000 42.60171 29 ARG B O 1
ATOM 881 N N . LEU B 2 29 ? 39.54988 -19.77063 -16.31889 1.000 41.35961 30 LEU B N 1
ATOM 882 C CA . LEU B 2 29 ? 38.84163 -20.61473 -17.27385 1.000 41.30853 30 LEU B CA 1
ATOM 883 C C . LEU B 2 29 ? 39.39893 -22.03273 -17.27711 1.000 39.86747 30 LEU B C 1
ATOM 884 O O . LEU B 2 29 ? 38.64661 -23.00435 -17.21804 1.000 41.48714 30 LEU B O 1
ATOM 889 N N . ILE B 2 30 ? 40.72403 -22.16795 -17.33340 1.000 40.10350 31 ILE B N 1
ATOM 890 C CA . ILE B 2 30 ? 41.34456 -23.48106 -17.47137 1.000 40.35548 31 ILE B CA 1
ATOM 891 C C . ILE B 2 30 ? 41.19450 -24.32254 -16.20302 1.000 42.00439 31 ILE B C 1
ATOM 892 O O . ILE B 2 30 ? 41.13932 -25.55230 -16.27578 1.000 42.98727 31 ILE B O 1
ATOM 897 N N . LYS B 2 31 ? 41.10962 -23.69419 -15.02757 1.000 41.56125 32 LYS B N 1
ATOM 898 C CA . LYS B 2 31 ? 40.90781 -24.47167 -13.81343 1.000 41.94836 32 LYS B CA 1
ATOM 899 C C . LYS B 2 31 ? 39.55762 -25.17334 -13.81612 1.000 43.89019 32 LYS B C 1
ATOM 900 O O . LYS B 2 31 ? 39.37744 -26.14895 -13.09072 1.000 42.60862 32 LYS B O 1
ATOM 906 N N . SER B 2 32 ? 38.61711 -24.73216 -14.64078 1.000 42.55966 33 SER B N 1
ATOM 907 C CA . SER B 2 32 ? 37.32136 -25.38964 -14.73288 1.000 43.36486 33 SER B CA 1
ATOM 908 C C . SER B 2 32 ? 37.19998 -26.27971 -15.96408 1.000 42.38186 33 SER B C 1
ATOM 909 O O . SER B 2 32 ? 36.08699 -26.58001 -16.39414 1.000 41.69813 33 SER B O 1
ATOM 912 N N . VAL B 2 33 ? 38.31426 -26.71828 -16.53284 1.000 43.53678 34 VAL B N 1
ATOM 913 C CA . VAL B 2 33 ? 38.30435 -27.44835 -17.79144 1.000 46.19879 34 VAL B CA 1
ATOM 914 C C . VAL B 2 33 ? 39.09068 -28.73222 -17.59729 1.000 49.10689 34 VAL B C 1
ATOM 915 O O . VAL B 2 33 ? 40.16486 -28.71584 -16.98729 1.000 48.61392 34 VAL B O 1
ATOM 919 N N . ARG B 2 34 ? 38.55376 -29.84800 -18.08714 1.000 48.08749 35 ARG B N 1
ATOM 920 C CA . ARG B 2 34 ? 39.30002 -31.10285 -18.00488 1.000 53.15746 35 ARG B CA 1
ATOM 921 C C . ARG B 2 34 ? 40.53121 -31.00324 -18.89981 1.000 55.76181 35 ARG B C 1
ATOM 922 O O . ARG B 2 34 ? 40.41968 -31.01994 -20.13085 1.000 61.80525 35 ARG B O 1
ATOM 930 N N . THR B 2 35 ? 41.69286 -30.89865 -18.29700 1.000 54.39205 36 THR B N 1
ATOM 931 C CA . THR B 2 35 ? 42.91330 -30.75890 -19.06368 1.000 60.82172 36 THR B CA 1
ATOM 932 C C . THR B 2 35 ? 43.76695 -32.02190 -18.95994 1.000 68.25569 36 THR B C 1
ATOM 933 O O . THR B 2 35 ? 43.67230 -32.75561 -17.96963 1.000 70.56079 36 THR B O 1
ATOM 937 N N . PRO B 2 36 ? 44.60466 -32.30487 -19.96031 1.000 74.52702 37 PRO B N 1
ATOM 938 C CA . PRO B 2 36 ? 45.39821 -33.53207 -19.91610 1.000 76.16111 37 PRO B CA 1
ATOM 939 C C . PRO B 2 36 ? 46.37308 -33.49828 -18.76499 1.000 76.29059 37 PRO B C 1
ATOM 940 O O . PRO B 2 36 ? 46.88102 -32.42475 -18.37958 1.000 72.64872 37 PRO B O 1
ATOM 944 N N . PRO B 2 37 ? 46.67023 -34.65214 -18.16697 1.000 78.49984 38 PRO B N 1
ATOM 945 C CA . PRO B 2 37 ? 47.70125 -34.70144 -17.12779 1.000 76.68347 38 PRO B CA 1
ATOM 946 C C . PRO B 2 37 ? 49.06264 -34.33406 -17.69426 1.000 79.51178 38 PRO B C 1
ATOM 947 O O . PRO B 2 37 ? 49.44368 -34.77494 -18.78026 1.000 79.74990 38 PRO B O 1
ATOM 951 N N . LYS B 2 38 ? 49.79401 -33.51185 -16.94339 1.000 79.62109 39 LYS B N 1
ATOM 952 C CA . LYS B 2 38 ? 51.13830 -33.10281 -17.33235 1.000 83.11266 39 LYS B CA 1
ATOM 953 C C . LYS B 2 38 ? 52.09191 -34.29276 -17.39799 1.000 88.15332 39 LYS B C 1
ATOM 954 O O . LYS B 2 38 ? 52.68894 -34.68433 -16.38797 1.000 89.64166 39 LYS B O 1
ATOM 960 N N . GLU B 2 39 ? 52.24133 -34.87170 -18.58466 1.000 89.41472 40 GLU B N 1
ATOM 961 C CA . GLU B 2 39 ? 53.22745 -35.91918 -18.79363 1.000 89.81558 40 GLU B CA 1
ATOM 962 C C . GLU B 2 39 ? 54.61741 -35.30046 -18.87645 1.000 90.16661 40 GLU B C 1
ATOM 963 O O . GLU B 2 39 ? 54.84250 -34.34313 -19.62879 1.000 87.59980 40 GLU B O 1
ATOM 969 N N . ASN B 2 40 ? 55.53875 -35.84112 -18.08056 1.000 89.87695 41 ASN B N 1
ATOM 970 C CA . ASN B 2 40 ? 56.93369 -35.41095 -18.03145 1.000 86.90669 41 ASN B CA 1
ATOM 971 C C . ASN B 2 40 ? 57.09657 -34.00752 -17.47191 1.000 80.52639 41 ASN B C 1
ATOM 972 O O . ASN B 2 40 ? 58.17580 -33.41709 -17.59487 1.000 80.31849 41 ASN B O 1
ATOM 977 N N . GLY B 2 41 ? 56.05304 -33.47538 -16.83491 1.000 80.56299 42 GLY B N 1
ATOM 978 C CA . GLY B 2 41 ? 56.10663 -32.13297 -16.29252 1.000 75.23748 42 GLY B CA 1
ATOM 979 C C . GLY B 2 41 ? 56.22453 -31.04341 -17.33375 1.000 72.57965 42 GLY B C 1
ATOM 980 O O . GLY B 2 41 ? 56.72706 -29.95485 -17.02916 1.000 69.82778 42 GLY B O 1
ATOM 981 N N . LYS B 2 42 ? 55.79030 -31.31007 -18.56436 1.000 69.63829 43 LYS B N 1
ATOM 982 C CA . LYS B 2 42 ? 55.92708 -30.35666 -19.65480 1.000 62.81163 43 LYS B CA 1
ATOM 983 C C . LYS B 2 42 ? 54.70086 -29.45287 -19.71584 1.000 63.96520 43 LYS B C 1
ATOM 984 O O . LYS B 2 42 ? 53.56176 -29.92384 -19.60751 1.000 60.19671 43 LYS B O 1
ATOM 990 N N . ARG B 2 43 ? 54.93897 -28.15051 -19.89349 1.000 60.95894 44 ARG B N 1
ATOM 991 C CA . ARG B 2 43 ? 53.82784 -27.21246 -19.98187 1.000 57.01323 44 ARG B CA 1
ATOM 992 C C . ARG B 2 43 ? 52.93589 -27.57317 -21.15923 1.000 55.92541 44 ARG B C 1
ATOM 993 O O . ARG B 2 43 ? 53.37091 -28.19386 -22.13121 1.000 56.12415 44 ARG B O 1
ATOM 1001 N N . ILE B 2 44 ? 51.66610 -27.21213 -21.05191 1.000 52.83102 45 ILE B N 1
ATOM 1002 C CA . ILE B 2 44 ? 50.70248 -27.41309 -22.12705 1.000 48.67476 45 ILE B CA 1
ATOM 1003 C C . ILE B 2 44 ? 50.50978 -26.07501 -22.82676 1.000 50.87804 45 ILE B C 1
ATOM 1004 O O . ILE B 2 44 ? 50.11972 -25.09616 -22.16963 1.000 50.36164 45 ILE B O 1
ATOM 1009 N N . PRO B 2 45 ? 50.78876 -25.97493 -24.12250 1.000 48.56892 46 PRO B N 1
ATOM 1010 C CA . PRO B 2 45 ? 50.63725 -24.69508 -24.81834 1.000 43.60179 46 PRO B CA 1
ATOM 1011 C C . PRO B 2 45 ? 49.19736 -24.21124 -24.75884 1.000 45.18583 46 PRO B C 1
ATOM 1012 O O . PRO B 2 45 ? 48.25468 -25.01180 -24.73088 1.000 41.61077 46 PRO B O 1
ATOM 1016 N N . LYS B 2 46 ? 49.04079 -22.87928 -24.74841 1.000 43.86585 47 LYS B N 1
ATOM 1017 C CA . LYS B 2 46 ? 47.70992 -22.27080 -24.68048 1.000 41.45927 47 LYS B CA 1
ATOM 1018 C C . LYS B 2 46 ? 46.75667 -22.88523 -25.69296 1.000 42.78658 47 LYS B C 1
ATOM 1019 O O . LYS B 2 46 ? 45.60634 -23.20255 -25.36690 1.000 44.18421 47 LYS B O 1
ATOM 1025 N N . HIS B 2 47 ? 47.20441 -23.04934 -26.93952 1.000 41.01694 48 HIS B N 1
ATOM 1026 C CA . HIS B 2 47 ? 46.25922 -23.50918 -27.95366 1.000 42.77046 48 HIS B CA 1
ATOM 1027 C C . HIS B 2 47 ? 45.79600 -24.93614 -27.68373 1.000 41.88041 48 HIS B C 1
ATOM 1028 O O . HIS B 2 47 ? 44.67331 -25.30016 -28.05557 1.000 40.60016 48 HIS B O 1
ATOM 1035 N N . ILE B 2 48 ? 46.63183 -25.76176 -27.04862 1.000 45.21080 49 ILE B N 1
ATOM 1036 C CA . ILE B 2 48 ? 46.14720 -27.08244 -26.65730 1.000 46.75083 49 ILE B CA 1
ATOM 1037 C C . ILE B 2 48 ? 45.06852 -26.92593 -25.60781 1.000 44.12143 49 ILE B C 1
ATOM 1038 O O . ILE B 2 48 ? 44.01030 -27.55654 -25.68300 1.000 44.87861 49 ILE B O 1
ATOM 1043 N N . LEU B 2 49 ? 45.30898 -26.05762 -24.62835 1.000 40.58623 50 LEU B N 1
ATOM 1044 C CA . LEU B 2 49 ? 44.30372 -25.80381 -23.61008 1.000 38.18869 50 LEU B CA 1
ATOM 1045 C C . LEU B 2 49 ? 43.02430 -25.27087 -24.23585 1.000 40.31844 50 LEU B C 1
ATOM 1046 O O . LEU B 2 49 ? 41.92230 -25.63154 -23.81159 1.000 42.91451 50 LEU B O 1
ATOM 1051 N N . LEU B 2 50 ? 43.13875 -24.44331 -25.27477 1.000 39.93746 51 LEU B N 1
ATOM 1052 C CA . LEU B 2 50 ? 41.92198 -23.89443 -25.87236 1.000 44.24930 51 LEU B CA 1
ATOM 1053 C C . LEU B 2 50 ? 41.09656 -24.99331 -26.52275 1.000 42.49069 51 LEU B C 1
ATOM 1054 O O . LEU B 2 50 ? 39.86432 -24.96047 -26.47988 1.000 43.90312 51 LEU B O 1
ATOM 1059 N N . THR B 2 51 ? 41.75707 -25.98237 -27.12262 1.000 41.34290 52 THR B N 1
ATOM 1060 C CA . THR B 2 51 ? 41.02552 -27.12100 -27.67121 1.000 41.11239 52 THR B CA 1
ATOM 1061 C C . THR B 2 51 ? 40.26088 -27.85694 -26.57493 1.000 42.26710 52 THR B C 1
ATOM 1062 O O . THR B 2 51 ? 39.11601 -28.28071 -26.77628 1.000 44.65193 52 THR B O 1
ATOM 1066 N N . CYS B 2 52 ? 40.87046 -28.00331 -25.39927 1.000 42.42310 53 CYS B N 1
ATOM 1067 C CA . CYS B 2 52 ? 40.16620 -28.62640 -24.28409 1.000 42.92685 53 CYS B CA 1
ATOM 1068 C C . CYS B 2 52 ? 38.93330 -27.82975 -23.90466 1.000 44.92225 53 CYS B C 1
ATOM 1069 O O . CYS B 2 52 ? 37.89597 -28.40990 -23.56611 1.000 47.51083 53 CYS B O 1
ATOM 1072 N N . VAL B 2 53 ? 39.02001 -26.49610 -23.97091 1.000 42.32623 54 VAL B N 1
ATOM 1073 C CA . VAL B 2 53 ? 37.84476 -25.66941 -23.71851 1.000 42.93371 54 VAL B CA 1
ATOM 1074 C C . VAL B 2 53 ? 36.73325 -26.02737 -24.69111 1.000 45.81651 54 VAL B C 1
ATOM 1075 O O . VAL B 2 53 ? 35.61188 -26.34666 -24.28432 1.000 47.20140 54 VAL B O 1
ATOM 1079 N N . MET B 2 54 ? 37.02632 -25.97775 -25.99410 1.000 45.44297 55 MET B N 1
ATOM 1080 C CA . MET B 2 54 ? 35.99656 -26.27873 -26.99149 1.000 45.72180 55 MET B CA 1
ATOM 1081 C C . MET B 2 54 ? 35.40673 -27.66429 -26.77649 1.000 48.48861 55 MET B C 1
ATOM 1082 O O . MET B 2 54 ? 34.18139 -27.83519 -26.82631 1.000 50.77757 55 MET B O 1
ATOM 1087 N N . ASN B 2 55 ? 36.26438 -28.66520 -26.52882 1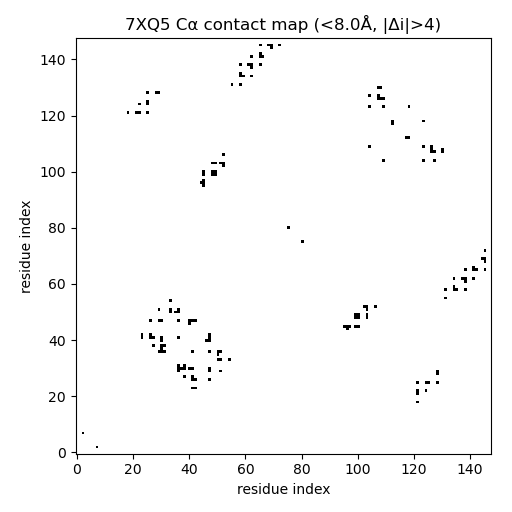.000 46.73989 56 ASN B N 1
ATOM 1088 C CA . ASN B 2 55 ? 35.78005 -30.01911 -26.25987 1.000 47.25346 56 ASN B CA 1
ATOM 1089 C C . ASN B 2 55 ? 34.80158 -30.03134 -25.09189 1.000 50.20580 56 ASN B C 1
ATOM 1090 O O . ASN B 2 55 ? 33.68394 -30.54263 -25.21572 1.000 52.70254 56 ASN B O 1
ATOM 1095 N N . ASP B 2 56 ? 35.20251 -29.45797 -23.94831 1.000 49.29933 57 ASP B N 1
ATOM 1096 C CA . ASP B 2 56 ? 34.32594 -29.45812 -22.77846 1.000 49.81630 57 ASP B CA 1
ATOM 1097 C C . ASP B 2 56 ? 32.98896 -28.80313 -23.08965 1.000 49.31543 57 ASP B C 1
ATOM 1098 O O . ASP B 2 56 ? 31.93949 -29.29523 -22.66539 1.000 53.90504 57 ASP B O 1
ATOM 1103 N N . ILE B 2 57 ? 32.99912 -27.69250 -23.82673 1.000 48.61968 58 ILE B N 1
ATOM 1104 C CA . ILE B 2 57 ? 31.73505 -27.05216 -24.18278 1.000 52.80414 58 ILE B CA 1
ATOM 1105 C C . ILE B 2 57 ? 30.86460 -28.00783 -24.98021 1.000 54.13628 58 ILE B C 1
ATOM 1106 O O . ILE B 2 57 ? 29.71037 -28.26568 -24.62018 1.000 56.41523 58 ILE B O 1
ATOM 1111 N N . LYS B 2 58 ? 31.40640 -28.55499 -26.07378 1.000 55.07232 59 LYS B N 1
ATOM 1112 C CA . LYS B 2 58 ? 30.62462 -29.48009 -26.89120 1.000 55.28924 59 LYS B CA 1
ATOM 1113 C C . LYS B 2 58 ? 30.16870 -30.67606 -26.06957 1.000 55.04087 59 LYS B C 1
ATOM 1114 O O . LYS B 2 58 ? 29.00784 -31.09223 -26.15207 1.000 59.06589 59 LYS B O 1
ATOM 1120 N N . SER B 2 59 ? 31.0615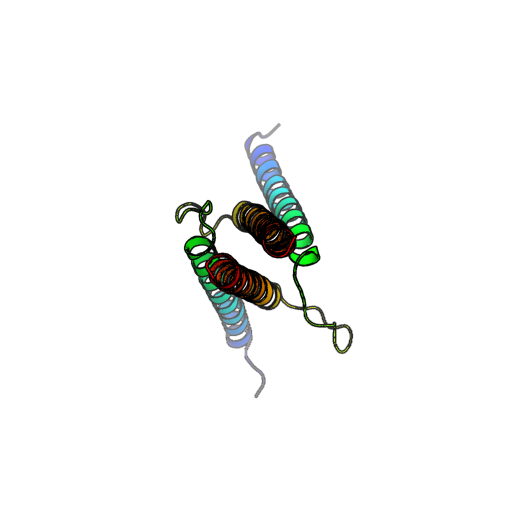0 -31.22005 -25.24626 1.000 50.58833 60 SER B N 1
ATOM 1121 C CA . SER B 2 59 ? 30.73786 -32.43289 -24.50822 1.000 52.25973 60 SER B CA 1
ATOM 1122 C C . SER B 2 59 ? 29.55539 -32.21301 -23.56642 1.000 55.99286 60 SER B C 1
ATOM 1123 O O . SER B 2 59 ? 28.67269 -33.07215 -23.45278 1.000 57.11407 60 SER B O 1
ATOM 1126 N N . ILE B 2 60 ? 29.49334 -31.05137 -22.91413 1.000 54.98617 61 ILE B N 1
ATOM 1127 C CA . ILE B 2 60 ? 28.41766 -30.83913 -21.95364 1.000 55.13669 61 ILE B CA 1
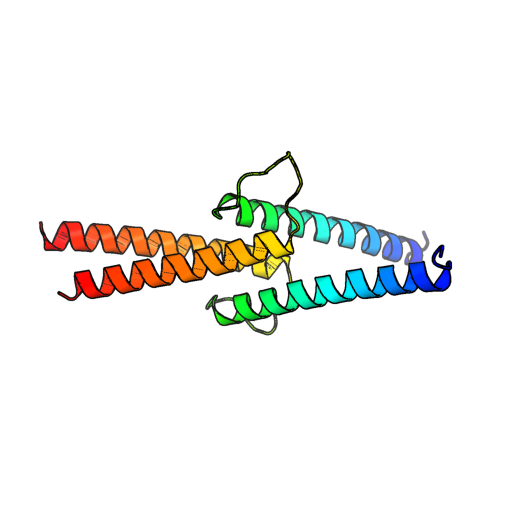ATOM 1128 C C . ILE B 2 60 ? 27.12410 -30.42131 -22.64700 1.000 55.21107 61 ILE B C 1
ATOM 1129 O O . ILE B 2 60 ? 26.03643 -30.73982 -22.15874 1.000 58.25980 61 ILE B O 1
ATOM 1134 N N . ARG B 2 61 ? 27.20083 -29.70649 -23.77569 1.000 55.33079 62 ARG B N 1
ATOM 1135 C CA . ARG B 2 61 ? 25.99803 -29.44662 -24.56475 1.000 57.49807 62 ARG B CA 1
ATOM 1136 C C . ARG B 2 61 ? 25.31129 -30.74771 -24.94597 1.000 61.53278 62 ARG B C 1
ATOM 1137 O O . ARG B 2 61 ? 24.08825 -30.88023 -24.82735 1.000 61.77755 62 ARG B O 1
ATOM 1145 N N . SER B 2 62 ? 26.09125 -31.71705 -25.42199 1.000 57.86717 63 SER B N 1
ATOM 1146 C CA . SER B 2 62 ? 25.52723 -33.00003 -25.81216 1.000 62.73483 63 SER B CA 1
ATOM 1147 C C . SER B 2 62 ? 24.84837 -33.66917 -24.62859 1.000 66.46952 63 SER B C 1
ATOM 1148 O O . SER B 2 62 ? 23.65761 -34.00377 -24.68771 1.000 70.34536 63 SER B O 1
ATOM 1151 N N . ALA B 2 63 ? 25.59799 -33.85294 -23.53154 1.000 60.61034 64 ALA B N 1
ATOM 1152 C CA . ALA B 2 63 ? 25.03284 -34.44814 -22.32243 1.000 61.80816 64 ALA B CA 1
ATOM 1153 C C . ALA B 2 63 ? 23.70245 -33.80262 -21.95665 1.000 62.31007 64 ALA B C 1
ATOM 1154 O O . ALA B 2 63 ? 22.73397 -34.49822 -21.63431 1.000 66.51961 64 ALA B O 1
ATOM 1156 N N . ASN B 2 64 ? 23.61798 -32.47561 -22.05361 1.000 60.65547 65 ASN B N 1
ATOM 1157 C CA . ASN B 2 64 ? 22.37271 -31.79296 -21.72478 1.000 64.19590 65 ASN B CA 1
ATOM 1158 C C . ASN B 2 64 ? 21.26033 -32.14573 -22.70771 1.000 69.47358 65 ASN B C 1
ATOM 1159 O O . ASN B 2 64 ? 20.10135 -32.30551 -22.30578 1.000 66.91624 65 ASN B O 1
ATOM 1164 N N . GLU B 2 65 ? 21.58155 -32.25311 -24.00085 1.000 70.05309 66 GLU B N 1
ATOM 1165 C CA . GLU B 2 65 ? 20.55235 -32.63051 -24.96592 1.000 72.53297 66 GLU B CA 1
ATOM 1166 C C . GLU B 2 65 ? 20.07063 -34.05149 -24.71171 1.000 70.32954 66 GLU B C 1
ATOM 1167 O O . GLU B 2 65 ? 18.86276 -34.31023 -24.71630 1.000 74.47418 66 GLU B O 1
ATOM 1173 N N . ALA B 2 66 ? 21.00087 -34.97652 -24.46435 1.000 68.28572 67 ALA B N 1
ATOM 1174 C CA . ALA B 2 66 ? 20.62321 -36.32992 -24.07270 1.000 69.07680 67 ALA B CA 1
ATOM 1175 C C . ALA B 2 66 ? 19.73819 -36.31681 -22.83009 1.000 75.43787 67 ALA B C 1
ATOM 1176 O O . ALA B 2 66 ? 18.71136 -37.00648 -22.77872 1.000 76.86970 67 ALA B O 1
ATOM 1178 N N . LEU B 2 67 ? 20.11381 -35.52681 -21.81750 1.000 71.85542 68 LEU B N 1
ATOM 1179 C CA . LEU B 2 67 ? 19.25672 -35.38414 -20.64361 1.000 68.84849 68 LEU B CA 1
ATOM 1180 C C . LEU B 2 67 ? 17.89170 -34.81926 -21.01482 1.000 72.76159 68 LEU B C 1
ATOM 1181 O O . LEU B 2 67 ? 16.87385 -35.21482 -20.43672 1.000 78.05145 68 LEU B O 1
ATOM 1186 N N . GLN B 2 68 ? 17.84474 -33.88940 -21.96998 1.000 69.96401 69 GLN B N 1
ATOM 1187 C CA . GLN B 2 68 ? 16.56588 -33.28727 -22.32909 1.000 72.51813 69 GLN B CA 1
ATOM 1188 C C . GLN B 2 68 ? 15.62956 -34.31880 -22.94455 1.000 78.40677 69 GLN B C 1
ATOM 1189 O O . GLN B 2 68 ? 14.44104 -34.36720 -22.60694 1.000 81.95299 69 GLN B O 1
ATOM 1195 N N . HIS B 2 69 ? 16.15061 -35.16460 -23.83773 1.000 76.68129 70 HIS B N 1
ATOM 1196 C CA . HIS B 2 69 ? 15.32013 -36.19995 -24.44528 1.000 80.15990 70 HIS B CA 1
ATOM 1197 C C . HIS B 2 69 ? 14.80902 -37.17997 -23.39894 1.000 83.40823 70 HIS B C 1
ATOM 1198 O O . HIS B 2 69 ? 13.65513 -37.61678 -23.46312 1.000 90.14410 70 HIS B O 1
ATOM 1205 N N . ILE B 2 70 ? 15.64709 -37.53380 -22.42350 1.000 76.72153 71 ILE B N 1
ATOM 1206 C CA . ILE B 2 70 ? 15.19032 -38.40665 -21.34596 1.000 80.34359 71 ILE B CA 1
ATOM 1207 C C . ILE B 2 70 ? 14.03188 -37.76157 -20.59300 1.000 84.40330 71 ILE B C 1
ATOM 1208 O O . ILE B 2 70 ? 13.03306 -38.42066 -20.27377 1.000 88.74559 71 ILE B O 1
ATOM 1213 N N . LEU B 2 71 ? 14.13586 -36.45939 -20.31765 1.000 82.22747 72 LEU B N 1
ATOM 1214 C CA . LEU B 2 71 ? 13.06421 -35.73456 -19.64372 1.000 82.37381 72 LEU B CA 1
ATOM 1215 C C . LEU B 2 71 ? 11.79784 -35.64431 -20.49042 1.000 86.56769 72 LEU B C 1
ATOM 1216 O O . LEU B 2 71 ? 10.70318 -35.47228 -19.94028 1.000 86.96277 72 LEU B O 1
ATOM 1221 N N . ASP B 2 72 ? 11.92050 -35.75497 -21.81154 1.000 88.19122 73 ASP B N 1
ATOM 1222 C CA . ASP B 2 72 ? 10.77789 -35.74238 -22.71221 1.000 89.95355 73 ASP B CA 1
ATOM 1223 C C . ASP B 2 72 ? 10.22425 -37.14444 -22.98373 1.000 93.02757 73 ASP B C 1
ATOM 1224 O O . ASP B 2 72 ? 9.43931 -37.31964 -23.92493 1.000 94.50309 73 ASP B O 1
ATOM 1229 N N . ASP B 2 73 ? 10.61566 -38.13714 -22.18254 1.000 93.20791 74 ASP B N 1
ATOM 1230 C CA . ASP B 2 73 ? 10.16860 -39.52275 -22.35224 1.000 94.89551 74 ASP B CA 1
ATOM 1231 C C . ASP B 2 73 ? 9.61564 -40.09409 -21.04309 1.000 96.06688 74 ASP B C 1
ATOM 1232 O O . ASP B 2 73 ? 10.24665 -39.99358 -19.98273 1.000 92.76090 74 ASP B O 1
#

GO terms:
  GO:0005634 nucleus (C, IDA)
  GO:0000978 RNA polymerase II cis-regulatory region sequence-specific DNA binding (F, IDA)
  GO:0001228 DNA-binding transcription activator activity, RNA polymerase II-specific (F, IDA)
  GO:0045944 positive regulation of transcription by RNA polymerase II (P, IDA)
  GO:0090575 RNA polymerase II transcription regulator complex (C, IDA)
  GO:0001228 DNA-binding transcription activator activity, RNA polymerase II-specific (F, IMP)
  GO:0045944 positive regulation of transcription by RNA polymerase II (P, IMP)
  GO:0008654 phospholipid biosynthetic process (P, IMP)
  GO:0045944 positive regulation of transcription by RNA polymerase II (P, IPI)
  GO:0090575 RNA polymerase II transcription regulator complex (C, IPI)
  GO:0005515 protein binding (F, IPI)
  GO:0008654 phospholipid biosynthetic process (P, IDA)

Secondary structure (DSSP, 8-state):
-PPPHHHHHHHHHHHHHHHHHHHHHHHHHHHHH-TT--GGGTT-HHHHHHHHHHHHHHHHHHHHHHHHHHHHHT-/--HHHHHHHHHHHHHHHHHHHHHHHHHHHHHTS-----GGGPPPPHHHHHHHHHHHHHHHHHHHHHHHHHHT-

=== Feature glossary ===
The record interleaves many kinds of information about one protein. Here is each kind framed as the question it answers.

Q: What does the local fold look like, residue by residue?
A: A 3Di character summarizes, for each residue, the relative orientation of the Cα frame of its nearest spatial neighbor. Because it encodes fold topology rather than chemistry, 3Di alignments detect remote structural similarity that sequence alignment misses.

Q: Which residues are in helices, strands, or loops?
A: Secondary structure is the local, repeating backbone conformation. DSSP classifies it into eight states by reading the hydrogen-bond network: three helix types (H, G, I), two β types (E, B), two non-regular types (T, S), and unstructured coil (-).

Q: How big and how compact is the whole molecule?
A: Three whole-structure scalars: the radius of gyration (RMS distance of Cα from centroid, in Å), the count of Cα–Cα contacts (pairs closer than 8 Å and separated by more than four residues in sequence — i.e. tertiary, not local, contacts), and the bounding-box dimensions. Together they distinguish compact globular folds from extended fibres or disordered chains.

Q: How confident is the AlphaFold model at each residue?
A: For AlphaFold models, the B-factor field carries pLDDT — the model's own estimate of local accuracy on a 0–100 scale. Regions with pLDDT<50 should be treated as essentially unmodeled; they often correspond to intrinsically disordered segments.

Q: What family and function is it annotated with?
A: Functional annotations link the protein to curated databases. InterPro entries identify conserved domains and families by matching the sequence against member-database signatures (Pfam, PROSITE, CDD, …). Gene Ontology (GO) terms describe molecular function, biological process, and cellular component in a controlled vocabulary. CATH places the structure in a hierarchical fold classification (Class/Architecture/Topology/Homologous-superfamily). The organism is the source species.

Q: What known structures does this most resemble?
A: Nearest PDB neighbors are the top structural matches found by Foldseek when searching this structure against the entire Protein Data Bank. Each hit reports a TM-score (0 to 1; >0.5 almost always implies the same fold) and an E-value. These are *structural* homologs — they may share no detectable sequence similarity.

Q: Which residues are buried vs exposed?
A: Solvent-accessible surface area (SASA) is the area in Å² traced out by the centre of a 1.4 Å probe sphere (a water molecule) rolled over the protein's van der Waals surface (Shrake–Rupley / Lee–Richards construction). Buried residues have near-zero SASA; fully exposed residues can exceed 200 Å². The total SASA scales roughly with the number of surface residues.

Q: What are the backbone torsion angles?
A: φ (phi) and ψ (psi) are the two rotatable backbone dihedrals per residue: φ is the C(i-1)–N–Cα–C torsion, ψ is the N–Cα–C–N(i+1) torsion, both in degrees on (−180°, 180°]. α-helical residues cluster near (−60°, −45°); β-strand residues near (−120°, +130°). A Ramachandran plot is simply a scatter of (φ, ψ) for every residue.

Q: Are the domains correctly placed relative to each other?
A: Predicted aligned error is AlphaFold's pairwise confidence. Unlike pLDDT (per-residue), PAE is per-residue-pair and captures whether two parts of the structure are correctly placed relative to each other. Units are ångströms of expected positional error.

Q: What if only a Cα trace is available?
A: P-SEA three-state annotation labels each residue as helix, strand, or coil based purely on the geometry of the Cα trace. It serves as a fallback when the full backbone (and thus DSSP) is unavailable.

Q: What is the amino-acid chain?
A: This is the polypeptide sequence — one letter per residue, N-terminus first. Length ranges from a few dozen residues for small domains to over a thousand for large multi-domain proteins.

Q: What do the rendered images show?
A: The six renders are orthographic views along the three Cartesian axes in both directions. Representation (cartoon, sticks, or surface) and color scheme (sequence-rainbow or by-chain) vary across proteins so the training set covers all the common visualization conventions.

Q: What do the diagnostic plots show?
A: Plot images: a contact map (which residues are close in 3D, as an N×N binary image), a Ramachandran scatter (backbone torsion angles, revealing secondary-structure composition at a glance), and — for AlphaFold structures — a PAE heatmap (pairwise prediction confidence).

Q: How mobile is each atom in the crystal?
A: B-factor (Debye–Waller factor) reflects atomic displacement in the crystal lattice. It is an experimental observable (units Å²), not a prediction; low values mean the atom is pinned down, high values mean it moves or is heterogeneous across the crystal.

Q: Where is each backbone atom in 3D?
A: The mmCIF table is the protein's shape written out atom by atom. For each backbone N, Cα, C, and carbonyl O, it records an (x, y, z) coordinate triple in Å plus the residue type, chain letter, and residue number.